Protein AF-A0A2G5PDZ9-F1 (afdb_monomer_lite)

Structure (mmCIF, N/CA/C/O backbone):
data_AF-A0A2G5PDZ9-F1
#
_entry.id   AF-A0A2G5PDZ9-F1
#
loop_
_atom_site.group_PDB
_atom_site.id
_atom_site.type_symbol
_atom_site.label_atom_id
_atom_site.label_alt_id
_atom_site.label_comp_id
_atom_site.label_asym_id
_atom_site.label_entity_id
_atom_site.label_seq_id
_atom_site.pdbx_PDB_ins_code
_atom_site.Cartn_x
_atom_site.Cartn_y
_atom_site.Cartn_z
_atom_site.occupancy
_atom_site.B_iso_or_equiv
_atom_site.auth_seq_id
_atom_site.auth_comp_id
_atom_site.auth_asym_id
_atom_site.auth_atom_id
_atom_site.pdbx_PDB_model_num
ATOM 1 N N . MET A 1 1 ? -28.485 10.100 -1.025 1.00 48.47 1 MET A N 1
ATOM 2 C CA . MET A 1 1 ? -28.013 9.312 0.132 1.00 48.47 1 MET A CA 1
ATOM 3 C C . MET A 1 1 ? -26.761 9.980 0.663 1.00 48.47 1 MET A C 1
ATOM 5 O O . MET A 1 1 ? -25.782 10.062 -0.070 1.00 48.47 1 MET A O 1
ATOM 9 N N . THR A 1 2 ? -26.803 10.531 1.872 1.00 52.81 2 THR A N 1
ATOM 10 C CA . THR A 1 2 ? -25.610 11.077 2.530 1.00 52.81 2 THR A CA 1
ATOM 11 C C . THR A 1 2 ? -24.714 9.897 2.891 1.00 52.81 2 THR A C 1
ATOM 13 O O . THR A 1 2 ? -25.156 8.974 3.571 1.00 52.81 2 THR A O 1
ATOM 16 N N . ARG A 1 3 ? -23.495 9.858 2.351 1.00 66.88 3 ARG A N 1
ATOM 17 C CA . ARG A 1 3 ? -22.548 8.770 2.607 1.00 66.88 3 ARG A CA 1
ATOM 18 C C . ARG A 1 3 ? -22.077 8.901 4.055 1.00 66.88 3 ARG A C 1
ATOM 20 O O . ARG A 1 3 ? -21.365 9.849 4.363 1.00 66.88 3 ARG A O 1
ATOM 27 N N . ALA A 1 4 ? -22.508 7.997 4.932 1.00 73.50 4 ALA A N 1
ATOM 28 C CA . ALA A 1 4 ? -22.031 7.961 6.310 1.00 73.50 4 ALA A CA 1
ATOM 29 C C . ALA A 1 4 ? -20.509 7.754 6.319 1.00 73.50 4 ALA A C 1
ATOM 31 O O . ALA A 1 4 ? -20.006 6.814 5.697 1.00 73.50 4 ALA A O 1
ATOM 32 N N . VAL A 1 5 ? -19.780 8.642 6.995 1.00 87.94 5 VAL A N 1
ATOM 33 C CA . VAL A 1 5 ? -18.332 8.519 7.186 1.00 87.94 5 VAL A CA 1
ATOM 34 C C . VAL A 1 5 ? -18.098 7.887 8.551 1.00 87.94 5 VAL A C 1
ATOM 36 O O . VAL A 1 5 ? -18.598 8.385 9.556 1.00 87.94 5 VAL A O 1
ATOM 39 N N . ILE A 1 6 ? -17.354 6.782 8.582 1.00 90.19 6 ILE A N 1
ATOM 40 C CA . ILE A 1 6 ? -17.001 6.065 9.811 1.00 90.19 6 ILE A CA 1
ATOM 41 C C . ILE A 1 6 ? -15.503 6.220 10.052 1.00 90.19 6 ILE A C 1
ATOM 43 O O . ILE A 1 6 ? -14.703 6.065 9.127 1.00 90.19 6 ILE A O 1
ATOM 47 N N . ARG A 1 7 ? -15.122 6.474 11.305 1.00 92.81 7 ARG A N 1
ATOM 48 C CA . ARG A 1 7 ? -13.744 6.340 11.788 1.00 92.81 7 ARG A CA 1
ATOM 49 C C . ARG A 1 7 ? -13.692 5.360 12.950 1.00 92.81 7 ARG A C 1
ATOM 51 O O . ARG A 1 7 ? -14.691 5.133 13.627 1.00 92.81 7 ARG A O 1
ATOM 58 N N . ARG A 1 8 ? -12.513 4.802 13.192 1.00 94.12 8 ARG A N 1
ATOM 59 C CA . ARG A 1 8 ? -12.257 3.898 14.313 1.00 94.12 8 ARG A CA 1
ATOM 60 C C . ARG A 1 8 ? -11.070 4.416 15.109 1.00 94.12 8 ARG A C 1
ATOM 62 O O . ARG A 1 8 ? -10.088 4.868 14.516 1.00 94.12 8 ARG A O 1
ATOM 69 N N . LEU A 1 9 ? -11.171 4.357 16.431 1.00 95.62 9 LEU A N 1
ATOM 70 C CA . LEU A 1 9 ? -10.187 4.893 17.364 1.00 95.62 9 LEU A CA 1
ATOM 71 C C . LEU A 1 9 ? -9.752 3.809 18.349 1.00 95.62 9 LEU A C 1
ATOM 73 O O . LEU A 1 9 ? -10.567 3.030 18.842 1.00 95.62 9 LEU A O 1
ATOM 77 N N . LEU A 1 10 ? -8.456 3.766 18.643 1.00 96.06 10 LEU A N 1
ATOM 78 C CA . LEU A 1 10 ? -7.906 2.864 19.644 1.00 96.06 10 LEU A CA 1
ATOM 79 C C . LEU A 1 10 ? -8.302 3.327 21.054 1.00 96.06 10 LEU A C 1
ATOM 81 O O . LEU A 1 10 ? -8.028 4.467 21.426 1.00 96.06 10 LEU A O 1
ATOM 85 N N . ASN A 1 11 ? -8.876 2.421 21.844 1.00 96.00 11 ASN A N 1
ATOM 86 C CA . ASN A 1 11 ? -9.151 2.616 23.263 1.00 96.00 11 ASN A CA 1
ATOM 87 C C . ASN A 1 11 ? -8.325 1.610 24.067 1.00 96.00 11 ASN A C 1
ATOM 89 O O . ASN A 1 11 ? -8.712 0.447 24.241 1.00 96.00 11 ASN A O 1
ATOM 93 N N . ARG A 1 12 ? -7.138 2.025 24.519 1.00 92.50 12 ARG A N 1
ATOM 94 C CA . ARG A 1 12 ? -6.206 1.115 25.197 1.00 92.50 12 ARG A CA 1
ATOM 95 C C . ARG A 1 12 ? -6.651 0.838 26.617 1.00 92.50 12 ARG A C 1
ATOM 97 O O . ARG A 1 12 ? -6.531 -0.304 27.059 1.00 92.50 12 ARG A O 1
ATOM 104 N N . ALA A 1 13 ? -7.181 1.847 27.308 1.00 91.44 13 ALA A N 1
ATOM 105 C CA . ALA A 1 13 ? -7.679 1.696 28.674 1.00 91.44 13 ALA A CA 1
ATOM 106 C C . ALA A 1 13 ? -8.786 0.631 28.749 1.00 91.44 13 ALA A C 1
ATOM 108 O O . ALA A 1 13 ? -8.781 -0.221 29.634 1.00 91.44 13 ALA A O 1
ATOM 109 N N . GLY A 1 14 ? -9.695 0.643 27.774 1.00 92.88 14 GLY A N 1
ATOM 110 C CA . GLY A 1 14 ? -10.793 -0.307 27.633 1.00 92.88 14 GLY A CA 1
ATOM 111 C C . GLY A 1 14 ? -10.459 -1.563 26.829 1.00 92.88 14 GLY A C 1
ATOM 112 O O . GLY A 1 14 ? -11.357 -2.378 26.634 1.00 92.88 14 GLY A O 1
ATOM 113 N N . ARG A 1 15 ? -9.213 -1.721 26.350 1.00 94.25 15 ARG A N 1
ATOM 114 C CA . ARG A 1 15 ? -8.758 -2.834 25.492 1.00 94.25 15 ARG A CA 1
ATOM 115 C C . ARG A 1 15 ? -9.726 -3.125 24.337 1.00 94.25 15 ARG A C 1
ATOM 117 O O . ARG A 1 15 ? -10.132 -4.267 24.132 1.00 94.25 15 ARG A O 1
ATOM 124 N N . ARG A 1 16 ? -10.118 -2.088 23.597 1.00 94.12 16 ARG A N 1
ATOM 125 C CA . ARG A 1 16 ? -11.058 -2.197 22.473 1.00 94.12 16 ARG A CA 1
ATOM 126 C C . ARG A 1 16 ? -10.781 -1.155 21.392 1.00 94.12 16 ARG A C 1
ATOM 128 O O . ARG A 1 16 ? -9.910 -0.300 21.536 1.00 94.12 16 ARG A O 1
ATOM 135 N N . ILE A 1 17 ? -11.522 -1.250 20.297 1.00 94.75 17 ILE A N 1
ATOM 136 C CA . ILE A 1 17 ? -11.525 -0.254 19.227 1.00 94.75 17 ILE A CA 1
ATOM 137 C C . ILE A 1 17 ? -12.928 0.334 19.174 1.00 94.75 17 ILE A C 1
ATOM 139 O O . ILE A 1 17 ? -13.882 -0.388 18.890 1.00 94.75 17 ILE A O 1
ATOM 143 N N . ASP A 1 18 ? -13.030 1.631 19.436 1.00 94.88 18 ASP A N 1
ATOM 144 C CA . ASP A 1 18 ? -14.289 2.363 19.374 1.00 94.88 18 ASP A CA 1
ATOM 145 C C . ASP A 1 18 ? -14.544 2.810 17.929 1.00 94.88 18 ASP A C 1
ATOM 147 O O . ASP A 1 18 ? -13.615 3.180 17.203 1.00 94.88 18 ASP A O 1
ATOM 151 N N . ALA A 1 19 ? -15.799 2.773 17.490 1.00 93.94 19 ALA A N 1
ATOM 152 C CA . ALA A 1 19 ? -16.210 3.289 16.192 1.00 93.94 19 ALA A CA 1
ATOM 153 C C . ALA A 1 19 ? -17.043 4.556 16.372 1.00 93.94 19 ALA A C 1
ATOM 155 O O . ALA A 1 19 ? -17.826 4.678 17.311 1.00 93.94 19 ALA A O 1
ATOM 156 N N . GLN A 1 20 ? -16.858 5.507 15.460 1.00 94.31 20 GLN A N 1
ATOM 157 C CA . GLN A 1 20 ? -17.596 6.760 15.441 1.00 94.31 20 GLN A CA 1
ATOM 158 C C . GLN A 1 20 ? -18.119 7.052 14.042 1.00 94.31 20 GLN A C 1
ATOM 160 O O . GLN A 1 20 ? -17.430 6.808 13.049 1.00 94.31 20 GLN A O 1
ATOM 165 N N . ILE A 1 21 ? -19.320 7.615 13.978 1.00 92.75 21 ILE A N 1
ATOM 166 C CA . ILE A 1 21 ? -19.978 8.049 12.747 1.00 92.75 21 ILE A CA 1
ATOM 167 C C . ILE A 1 21 ? -20.055 9.573 12.703 1.00 92.75 21 ILE A C 1
ATOM 169 O O . ILE A 1 21 ? -20.324 10.222 13.716 1.00 92.75 21 ILE A O 1
ATOM 173 N N . ASP A 1 22 ? -19.807 10.147 11.529 1.00 92.38 22 ASP A N 1
ATOM 174 C CA . ASP A 1 22 ? -20.035 11.568 11.285 1.00 92.38 22 ASP A CA 1
ATOM 175 C C . ASP A 1 22 ? -21.511 11.810 10.956 1.00 92.38 22 ASP A C 1
ATOM 177 O O . ASP A 1 22 ? -22.040 11.327 9.951 1.00 92.38 22 ASP A O 1
ATOM 181 N N . THR A 1 23 ? -22.176 12.566 11.824 1.00 88.12 23 THR A N 1
ATOM 182 C CA . THR A 1 23 ? -23.593 12.931 11.690 1.00 88.12 23 THR A CA 1
ATOM 183 C C . THR A 1 23 ? -23.802 14.263 10.963 1.00 88.12 23 THR A C 1
ATOM 185 O O . THR A 1 23 ? -24.938 14.701 10.790 1.00 88.12 23 THR A O 1
ATOM 188 N N . GLY A 1 24 ? -22.723 14.956 10.582 1.00 87.81 24 GLY A N 1
ATOM 189 C CA . GLY A 1 24 ? -22.748 16.344 10.114 1.00 87.81 24 GLY A CA 1
ATOM 190 C C . GLY A 1 24 ? -22.842 17.376 11.247 1.00 87.81 24 GLY A C 1
ATOM 191 O O . GLY A 1 24 ? -22.438 18.520 11.058 1.00 87.81 24 GLY A O 1
ATOM 192 N N . ALA A 1 25 ? -23.305 16.976 12.438 1.00 89.12 25 ALA A N 1
ATOM 193 C CA . ALA A 1 25 ? -23.232 17.766 13.672 1.00 89.12 25 ALA A CA 1
ATOM 194 C C . ALA A 1 25 ? -21.980 17.441 14.513 1.00 89.12 25 ALA A C 1
ATOM 196 O O . ALA A 1 25 ? -21.755 18.055 15.556 1.00 89.12 25 ALA A O 1
ATOM 197 N N . GLY A 1 26 ? -21.173 16.473 14.068 1.00 90.56 26 GLY A N 1
ATOM 198 C CA . GLY A 1 26 ? -19.987 15.977 14.757 1.00 90.56 26 GLY A CA 1
ATOM 199 C C . GLY A 1 26 ? -19.927 14.451 14.812 1.00 90.56 26 GLY A C 1
ATOM 200 O O . GLY A 1 26 ? -20.844 13.746 14.374 1.00 90.56 26 GLY A O 1
ATOM 201 N N . TRP A 1 27 ? -18.825 13.958 15.376 1.00 94.06 27 TRP A N 1
ATOM 202 C CA . TRP A 1 27 ? -18.572 12.535 15.588 1.00 94.06 27 TRP A CA 1
ATOM 203 C C . TRP A 1 27 ? -19.332 12.021 16.807 1.00 94.06 27 TRP A C 1
ATOM 205 O O . TRP A 1 27 ? -19.241 12.611 17.882 1.00 94.06 27 TRP A O 1
ATOM 215 N N . GLN A 1 28 ? -20.040 10.909 16.641 1.00 93.88 28 GLN A N 1
ATOM 216 C CA . GLN A 1 28 ? -20.744 10.217 17.720 1.00 93.88 28 GLN A CA 1
ATOM 217 C C . GLN A 1 28 ? -20.327 8.753 17.756 1.00 93.88 28 GLN A C 1
ATOM 219 O O . GLN A 1 28 ? -20.099 8.157 16.701 1.00 93.88 28 GLN A O 1
ATOM 224 N N . ASP A 1 29 ? -20.235 8.182 18.955 1.00 94.12 29 ASP A N 1
ATOM 225 C CA . ASP A 1 29 ? -19.945 6.761 19.131 1.00 94.12 29 ASP A CA 1
ATOM 226 C C . ASP A 1 29 ? -21.040 5.908 18.486 1.00 94.12 29 ASP A C 1
ATOM 228 O O . ASP A 1 29 ? -22.226 6.245 18.507 1.00 94.12 29 ASP A O 1
ATOM 232 N N . THR A 1 30 ? -20.634 4.800 17.875 1.00 90.81 30 THR A N 1
ATOM 233 C CA . THR A 1 30 ? -21.551 3.870 17.230 1.00 90.81 30 THR A CA 1
ATOM 234 C C . THR A 1 30 ? -21.057 2.438 17.361 1.00 90.81 30 THR A C 1
ATOM 236 O O . THR A 1 30 ? -19.874 2.152 17.205 1.00 90.81 30 THR A O 1
ATOM 239 N N . GLU A 1 31 ? -21.986 1.522 17.606 1.00 86.00 31 GLU A N 1
ATOM 240 C CA . GLU A 1 31 ? -21.745 0.078 17.504 1.00 86.00 31 GLU A CA 1
ATOM 241 C C . GLU A 1 31 ? -22.142 -0.462 16.117 1.00 86.00 31 GLU A C 1
ATOM 243 O O . GLU A 1 31 ? -21.830 -1.598 15.764 1.00 86.00 31 GLU A O 1
ATOM 248 N N . ALA A 1 32 ? -22.812 0.359 15.300 1.00 78.69 32 ALA A N 1
ATOM 249 C CA . ALA A 1 32 ? -23.351 -0.029 14.005 1.00 78.69 32 ALA A CA 1
ATOM 250 C C . ALA A 1 32 ? -22.281 0.073 12.906 1.00 78.69 32 ALA A C 1
ATOM 252 O O . ALA A 1 32 ? -22.254 1.014 12.110 1.00 78.69 32 ALA A O 1
ATOM 253 N N . LEU A 1 33 ? -21.393 -0.919 12.849 1.00 82.56 33 LEU A N 1
ATOM 254 C CA . LEU A 1 33 ? -20.523 -1.113 11.692 1.00 82.56 33 LEU A CA 1
ATOM 255 C C . LEU A 1 33 ? -21.306 -1.811 10.568 1.00 82.56 33 LEU A C 1
ATOM 257 O O . LEU A 1 33 ? -21.962 -2.820 10.821 1.00 82.56 33 LEU A O 1
ATOM 261 N N . PRO A 1 34 ? -21.216 -1.352 9.306 1.00 80.00 34 PRO A N 1
ATOM 262 C CA . PRO A 1 34 ? -21.901 -1.999 8.187 1.00 80.00 34 PRO A CA 1
ATOM 263 C C . PRO A 1 34 ? -21.210 -3.298 7.728 1.00 80.00 34 PRO A C 1
ATOM 265 O O . PRO A 1 34 ? -21.504 -3.813 6.649 1.00 80.00 34 PRO A O 1
ATOM 268 N N . TRP A 1 35 ? -20.276 -3.820 8.526 1.00 83.44 35 TRP A N 1
ATOM 269 C CA . TRP A 1 35 ? -19.494 -5.013 8.241 1.00 83.44 35 TRP A CA 1
ATOM 270 C C . TRP A 1 35 ? -19.115 -5.774 9.504 1.00 83.44 35 TRP A C 1
ATOM 272 O O . TRP A 1 35 ? -18.980 -5.196 10.583 1.00 83.44 35 TRP A O 1
ATOM 282 N N . GLN A 1 36 ? -18.872 -7.071 9.339 1.00 80.69 36 GLN A N 1
ATOM 283 C CA . GLN A 1 36 ? -18.321 -7.915 10.388 1.00 80.69 36 GLN A CA 1
ATOM 284 C C . GLN A 1 36 ? -16.790 -7.857 10.372 1.00 80.69 36 GLN A C 1
ATOM 286 O O . GLN A 1 36 ? -16.162 -7.876 9.312 1.00 80.69 36 GLN A O 1
ATOM 291 N N . ALA A 1 37 ? -16.178 -7.786 11.555 1.00 83.38 37 ALA A N 1
ATOM 292 C CA . ALA A 1 37 ? -14.734 -7.921 11.689 1.00 83.38 37 ALA A CA 1
ATOM 293 C C . ALA A 1 37 ? -14.320 -9.363 11.332 1.00 83.38 37 ALA A C 1
ATOM 295 O O . ALA A 1 37 ? -14.847 -10.304 11.930 1.00 83.38 37 ALA A O 1
ATOM 296 N N . PRO A 1 38 ? -13.386 -9.566 10.386 1.00 86.06 38 PRO A N 1
ATOM 297 C CA . PRO A 1 38 ? -12.960 -10.909 9.996 1.00 86.06 38 PRO A CA 1
ATOM 298 C C . PRO A 1 38 ? -12.013 -11.562 11.014 1.00 86.06 38 PRO A C 1
ATOM 300 O O . PRO A 1 38 ? -11.718 -12.749 10.902 1.00 86.06 38 PRO A O 1
ATOM 303 N N . PHE A 1 39 ? -11.524 -10.801 11.998 1.00 90.25 39 PHE A N 1
ATOM 304 C CA . PHE A 1 39 ? -10.608 -11.267 13.034 1.00 90.25 39 PHE A CA 1
ATOM 305 C C . PHE A 1 39 ? -11.154 -10.967 14.431 1.00 90.25 39 PHE A C 1
ATOM 307 O O . PHE A 1 39 ? -11.976 -10.071 14.623 1.00 90.25 39 PHE A O 1
ATOM 314 N N . HIS A 1 40 ? -10.660 -11.702 15.427 1.00 91.69 40 HIS A N 1
ATOM 315 C CA . HIS A 1 40 ? -10.959 -11.422 16.829 1.00 91.69 40 HIS A CA 1
ATOM 316 C C . HIS A 1 40 ? -10.365 -10.076 17.271 1.00 91.69 40 HIS A C 1
ATOM 318 O O . HIS A 1 40 ? -9.322 -9.643 16.775 1.00 91.69 40 HIS A O 1
ATOM 324 N N . SER A 1 41 ? -11.000 -9.437 18.256 1.00 90.06 41 SER A N 1
ATOM 325 C CA . SER A 1 41 ? -10.585 -8.128 18.779 1.00 90.06 41 SER A CA 1
ATOM 326 C C . SER A 1 41 ? -9.140 -8.116 19.283 1.00 90.06 41 SER A C 1
ATOM 328 O O . SER A 1 41 ? -8.426 -7.147 19.046 1.00 90.06 41 SER A O 1
ATOM 330 N N . GLU A 1 42 ? -8.679 -9.196 19.919 1.00 93.44 42 GLU A N 1
ATOM 331 C CA . GLU A 1 42 ? -7.293 -9.326 20.389 1.00 93.44 42 GLU A CA 1
ATOM 332 C C . GLU A 1 42 ? -6.279 -9.234 19.245 1.00 93.44 42 GLU A C 1
ATOM 334 O O . GLU A 1 42 ? -5.263 -8.550 19.373 1.00 93.44 42 GLU A O 1
ATOM 339 N N . PHE A 1 43 ? -6.584 -9.866 18.107 1.00 93.81 43 PHE A N 1
ATOM 340 C CA . PHE A 1 43 ? -5.742 -9.799 16.917 1.00 93.81 43 PHE A CA 1
ATOM 341 C C . PHE A 1 43 ? -5.697 -8.376 16.354 1.00 93.81 43 PHE A C 1
ATOM 343 O O . PHE A 1 43 ? -4.619 -7.873 16.047 1.00 93.81 43 PHE A O 1
ATOM 350 N N . GLU A 1 44 ? -6.847 -7.702 16.243 1.00 92.81 44 GLU A N 1
ATOM 351 C CA . GLU A 1 44 ? -6.878 -6.321 15.752 1.00 92.81 44 GLU A CA 1
ATOM 352 C C . GLU A 1 44 ? -6.132 -5.359 16.683 1.00 92.81 44 GLU A C 1
ATOM 354 O O . GLU A 1 44 ? -5.386 -4.510 16.201 1.00 92.81 44 GLU A O 1
ATOM 359 N N . LEU A 1 45 ? -6.281 -5.506 18.001 1.00 94.25 45 LEU A N 1
ATOM 360 C CA . LEU A 1 45 ? -5.590 -4.673 18.989 1.00 94.25 45 LEU A CA 1
ATOM 361 C C . LEU A 1 45 ? -4.070 -4.836 18.920 1.00 94.25 45 LEU A C 1
ATOM 363 O O . LEU A 1 45 ? -3.355 -3.836 18.980 1.00 94.25 45 LEU A O 1
ATOM 367 N N . ALA A 1 46 ? -3.578 -6.066 18.743 1.00 94.31 46 ALA A N 1
ATOM 368 C CA . ALA A 1 46 ? -2.148 -6.342 18.612 1.00 94.31 46 ALA A CA 1
ATOM 369 C C . ALA A 1 46 ? -1.504 -5.602 17.424 1.00 94.31 46 ALA A C 1
ATOM 371 O O . ALA A 1 46 ? -0.341 -5.213 17.498 1.00 94.31 46 ALA A O 1
ATOM 372 N N . ARG A 1 47 ? -2.257 -5.323 16.348 1.00 92.94 47 ARG A N 1
ATOM 373 C CA . ARG A 1 47 ? -1.754 -4.547 15.194 1.00 92.94 47 ARG A CA 1
ATOM 374 C C . ARG A 1 47 ? -1.393 -3.104 15.543 1.00 92.94 47 ARG A C 1
ATOM 376 O O . ARG A 1 47 ? -0.619 -2.482 14.820 1.00 92.94 47 ARG A O 1
ATOM 383 N N . TYR A 1 48 ? -1.984 -2.565 16.605 1.00 94.06 48 TYR A N 1
ATOM 384 C CA . TYR A 1 48 ? -1.815 -1.177 17.030 1.00 94.06 48 TYR A CA 1
ATOM 385 C C . TYR A 1 48 ? -1.058 -1.070 18.355 1.00 94.06 48 TYR A C 1
ATOM 387 O O . TYR A 1 48 ? -1.122 -0.043 19.032 1.00 94.06 48 TYR A O 1
ATOM 395 N N . GLU A 1 49 ? -0.330 -2.119 18.740 1.00 91.44 49 GLU A N 1
ATOM 396 C CA . GLU A 1 49 ? 0.559 -2.063 19.892 1.00 91.44 49 GLU A CA 1
ATOM 397 C C . GLU A 1 49 ? 1.573 -0.915 19.738 1.00 91.44 49 GLU A C 1
ATOM 399 O O . GLU A 1 49 ? 2.103 -0.653 18.658 1.00 91.44 49 GLU A O 1
ATOM 404 N N . GLY A 1 50 ? 1.796 -0.171 20.822 1.00 90.25 50 GLY A N 1
ATOM 405 C CA . GLY A 1 50 ? 2.672 1.005 20.828 1.00 90.25 50 GLY A CA 1
ATOM 406 C C . GLY A 1 50 ? 2.050 2.296 20.279 1.00 90.25 50 GLY A C 1
ATOM 407 O O . GLY A 1 50 ? 2.645 3.357 20.459 1.00 90.25 50 GLY A O 1
ATOM 408 N N . GLN A 1 51 ? 0.855 2.254 19.677 1.00 93.50 51 GLN A N 1
ATOM 409 C CA . GLN A 1 51 ? 0.143 3.465 19.254 1.00 93.50 51 GLN A CA 1
ATOM 410 C C . GLN A 1 51 ? -0.447 4.228 20.462 1.00 93.50 51 GLN A C 1
ATOM 412 O O . GLN A 1 51 ? -0.733 3.623 21.504 1.00 93.50 51 GLN A O 1
ATOM 417 N N . PRO A 1 52 ? -0.619 5.561 20.368 1.00 94.06 52 PRO A N 1
ATOM 418 C CA . PRO A 1 52 ? -1.184 6.359 21.456 1.00 94.06 52 PRO A CA 1
ATOM 419 C C . PRO A 1 52 ? -2.679 6.075 21.688 1.00 94.06 52 PRO A C 1
ATOM 421 O O . PRO A 1 52 ? -3.373 5.530 20.830 1.00 94.06 52 PRO A O 1
ATOM 424 N N . GLU A 1 53 ? -3.186 6.468 22.861 1.00 95.50 53 GLU A N 1
ATOM 425 C CA . GLU A 1 53 ? -4.630 6.476 23.136 1.00 95.50 53 GLU A CA 1
ATOM 426 C C . GLU A 1 53 ? -5.354 7.350 22.101 1.00 95.50 53 GLU A C 1
ATOM 428 O O . GLU A 1 53 ? -4.845 8.403 21.713 1.00 95.50 53 GLU A O 1
ATOM 433 N N . HIS A 1 54 ? -6.525 6.908 21.640 1.00 94.56 54 HIS A N 1
ATOM 434 C CA . HIS A 1 54 ? -7.314 7.565 20.595 1.00 94.56 54 HIS A CA 1
ATOM 435 C C . HIS A 1 54 ? -6.613 7.687 19.229 1.00 94.56 54 HIS A C 1
ATOM 437 O O . HIS A 1 54 ? -7.059 8.457 18.375 1.00 94.56 54 HIS A O 1
ATOM 443 N N . ALA A 1 55 ? -5.553 6.908 18.975 1.00 94.88 55 ALA A N 1
ATOM 444 C CA . ALA A 1 55 ? -4.987 6.786 17.636 1.00 94.88 55 ALA A CA 1
ATOM 445 C C . ALA A 1 55 ? -6.059 6.327 16.636 1.00 94.88 55 ALA A C 1
ATOM 447 O O . ALA A 1 55 ? -6.857 5.433 16.929 1.00 94.88 55 ALA A O 1
ATOM 448 N N . THR A 1 56 ? -6.063 6.916 15.438 1.00 94.88 56 THR A N 1
ATOM 449 C CA . THR A 1 56 ? -6.914 6.428 14.346 1.00 94.88 56 THR A CA 1
ATOM 450 C C . THR A 1 56 ? -6.401 5.074 13.876 1.00 94.88 56 THR A C 1
ATOM 452 O O . THR A 1 56 ? -5.211 4.919 13.609 1.00 94.88 56 THR A O 1
ATOM 455 N N . VAL A 1 57 ? -7.304 4.104 13.760 1.00 95.00 57 VAL A N 1
ATOM 456 C CA . VAL A 1 57 ? -6.998 2.759 13.260 1.00 95.00 57 VAL A CA 1
ATOM 457 C C . VAL A 1 57 ? -7.613 2.538 11.877 1.00 95.00 57 VAL A C 1
ATOM 459 O O . VAL A 1 57 ? -8.375 3.374 11.385 1.00 95.00 57 VAL A O 1
ATOM 462 N N . LEU A 1 58 ? -7.280 1.425 11.215 1.00 93.25 58 LEU A N 1
ATOM 463 C CA . LEU A 1 58 ? -7.859 1.125 9.907 1.00 93.25 58 LEU A CA 1
ATOM 464 C C . LEU A 1 58 ? -9.385 0.966 10.020 1.00 93.25 58 LEU A C 1
ATOM 466 O O . LEU A 1 58 ? -9.869 0.340 10.972 1.00 93.25 58 LEU A O 1
ATOM 470 N N . PRO A 1 59 ? -10.155 1.462 9.032 1.00 89.56 59 PRO A N 1
ATOM 471 C CA . PRO A 1 59 ? -11.607 1.305 9.031 1.00 89.56 59 PRO A CA 1
ATOM 472 C C . PRO A 1 59 ? -12.009 -0.176 9.013 1.00 89.56 59 PRO A C 1
ATOM 474 O O . PRO A 1 59 ? -12.931 -0.571 9.713 1.00 89.56 59 PRO A O 1
ATOM 477 N N . VAL A 1 60 ? -11.257 -1.016 8.304 1.00 88.44 60 VAL A N 1
ATOM 478 C CA . VAL A 1 60 ? -11.421 -2.474 8.273 1.00 88.44 60 VAL A CA 1
ATOM 479 C C . VAL A 1 60 ? -10.076 -3.147 8.522 1.00 88.44 60 VAL A C 1
ATOM 481 O O . VAL A 1 60 ? -9.038 -2.570 8.202 1.00 88.44 60 VAL A O 1
ATOM 484 N N . CYS A 1 61 ? -10.079 -4.371 9.052 1.00 90.81 61 CYS A N 1
ATOM 485 C CA . CYS A 1 61 ? -8.893 -5.225 9.067 1.00 90.81 61 CYS A CA 1
ATOM 486 C C . CYS A 1 61 ? -8.945 -6.163 7.846 1.00 90.81 61 CYS A C 1
ATOM 488 O O . CYS A 1 61 ? -9.665 -7.160 7.888 1.00 90.81 61 CYS A O 1
ATOM 490 N N . PRO A 1 62 ? -8.261 -5.847 6.730 1.00 91.69 62 PRO A N 1
ATOM 491 C CA . PRO A 1 62 ? -8.393 -6.616 5.498 1.00 91.69 62 PRO A CA 1
ATOM 492 C C . PRO A 1 62 ? -7.768 -8.009 5.627 1.00 91.69 62 PRO A C 1
ATOM 494 O O . PRO A 1 62 ? -6.694 -8.178 6.201 1.00 91.69 62 PRO A O 1
ATOM 497 N N . THR A 1 63 ? -8.426 -9.007 5.038 1.00 91.88 63 THR A N 1
ATOM 498 C CA . THR A 1 63 ? -7.924 -10.390 4.951 1.00 91.88 63 THR A CA 1
ATOM 499 C C . THR A 1 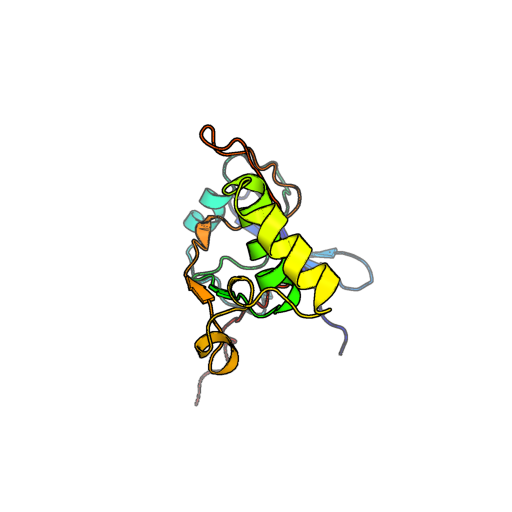63 ? -7.015 -10.612 3.745 1.00 91.88 63 THR A C 1
ATOM 501 O O . THR A 1 63 ? -6.199 -11.530 3.740 1.00 91.88 63 THR A O 1
ATOM 504 N N . SER A 1 64 ? -7.143 -9.776 2.713 1.00 92.81 64 SER A N 1
ATOM 505 C CA . SER A 1 64 ? -6.323 -9.825 1.505 1.00 92.81 64 SER A CA 1
ATOM 506 C C . SER A 1 64 ? -6.143 -8.429 0.912 1.00 92.81 64 SER A C 1
ATOM 508 O O . SER A 1 64 ? -6.971 -7.542 1.120 1.00 92.81 64 SER A O 1
ATOM 510 N N . PHE A 1 65 ? -5.051 -8.242 0.175 1.00 95.19 65 PHE A N 1
ATOM 511 C CA . PHE A 1 65 ? -4.744 -7.016 -0.551 1.00 95.19 65 PHE A CA 1
ATOM 512 C C . PHE A 1 65 ? -4.184 -7.383 -1.929 1.00 95.19 65 PHE A C 1
ATOM 514 O O . PHE A 1 65 ? -3.331 -8.266 -2.053 1.00 95.19 65 PHE A O 1
ATOM 521 N N . ARG A 1 66 ? -4.712 -6.741 -2.971 1.00 95.56 66 ARG A N 1
ATOM 522 C CA . ARG A 1 66 ? -4.288 -6.914 -4.361 1.00 95.56 66 ARG A CA 1
ATOM 523 C C . ARG A 1 66 ? -3.932 -5.542 -4.903 1.00 95.56 66 ARG A C 1
ATOM 525 O O . ARG A 1 66 ? -4.811 -4.687 -4.968 1.00 95.56 66 ARG A O 1
ATOM 532 N N . ASP A 1 67 ? -2.674 -5.375 -5.276 1.00 96.06 67 ASP A N 1
ATOM 533 C CA . ASP A 1 67 ? -2.194 -4.166 -5.934 1.00 96.06 67 ASP A CA 1
ATOM 534 C C . ASP A 1 67 ? -2.202 -4.390 -7.452 1.00 96.06 67 ASP A C 1
ATOM 536 O O . ASP A 1 67 ? -1.640 -5.366 -7.961 1.00 96.06 67 ASP A O 1
ATOM 540 N N . PHE A 1 68 ? -2.920 -3.512 -8.151 1.00 96.31 68 PHE A N 1
ATOM 541 C CA 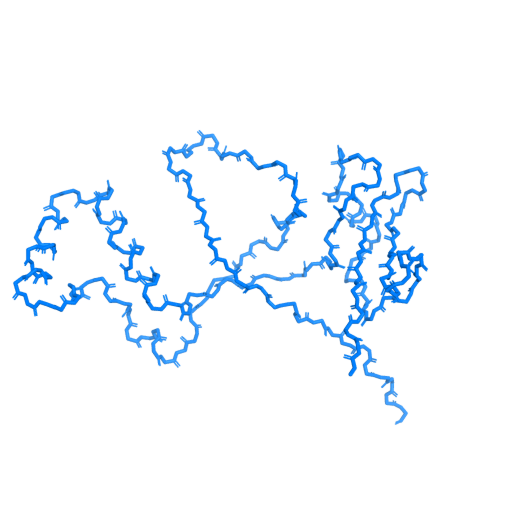. PHE A 1 68 ? -3.236 -3.607 -9.566 1.00 96.31 68 PHE A CA 1
ATOM 542 C C . PHE A 1 68 ? -2.432 -2.594 -10.377 1.00 96.31 68 PHE A C 1
ATOM 544 O O . PHE A 1 68 ? -2.572 -1.383 -10.228 1.00 96.31 68 PHE A O 1
ATOM 551 N N . MET A 1 69 ? -1.731 -3.076 -11.397 1.00 95.56 69 MET A N 1
ATOM 552 C CA . MET A 1 69 ? -0.994 -2.225 -12.325 1.00 95.56 69 MET A CA 1
ATOM 553 C C . MET A 1 69 ? -1.883 -1.814 -13.506 1.00 95.56 69 MET A C 1
ATOM 555 O O . MET A 1 69 ? -1.665 -2.266 -14.623 1.00 95.56 69 MET A O 1
ATOM 559 N N . VAL A 1 70 ? -2.912 -0.989 -13.289 1.00 95.19 70 VAL A N 1
ATOM 560 C CA . VAL A 1 70 ? -3.898 -0.628 -14.342 1.00 95.19 70 VAL A CA 1
ATOM 561 C C . VAL A 1 70 ? -3.657 0.720 -15.025 1.00 95.19 70 VAL A C 1
ATOM 563 O O . VAL A 1 70 ? -4.327 1.042 -16.005 1.00 95.19 70 VAL A O 1
ATOM 566 N N . PHE A 1 71 ? -2.680 1.507 -14.571 1.00 96.31 71 PHE A N 1
ATOM 567 C CA . PHE A 1 71 ? -2.373 2.802 -15.177 1.00 96.31 71 PHE A CA 1
ATOM 568 C C . PHE A 1 71 ? -1.195 2.700 -16.159 1.00 96.31 71 PHE A C 1
ATOM 570 O O . PHE A 1 71 ? -0.033 2.739 -15.763 1.00 96.31 71 PHE A O 1
ATOM 577 N N . GLU A 1 72 ? -1.489 2.593 -17.460 1.00 96.38 72 GLU A N 1
ATOM 578 C CA . GLU A 1 72 ? -0.474 2.356 -18.507 1.00 96.38 72 GLU A CA 1
ATOM 579 C C . GLU A 1 72 ? 0.659 3.391 -18.481 1.00 96.38 72 GLU A C 1
ATOM 581 O O . GLU A 1 72 ? 1.837 3.042 -18.560 1.00 96.38 72 GLU A O 1
ATOM 586 N N . LYS A 1 73 ? 0.315 4.677 -18.329 1.00 97.06 73 LYS A N 1
ATOM 587 C CA . LYS A 1 73 ? 1.316 5.744 -18.255 1.00 97.06 73 LYS A CA 1
ATOM 588 C C . LYS A 1 73 ? 2.287 5.517 -17.095 1.00 97.06 73 LYS A C 1
ATOM 590 O O . LYS A 1 73 ? 3.486 5.681 -17.300 1.00 97.06 73 LYS A O 1
ATOM 595 N N . HIS A 1 74 ? 1.785 5.117 -15.925 1.00 96.81 74 HIS A N 1
ATOM 596 C CA . HIS A 1 74 ? 2.628 4.774 -14.784 1.00 96.81 74 HIS A CA 1
ATOM 597 C C . HIS A 1 74 ? 3.520 3.565 -15.095 1.00 96.81 74 HIS A C 1
ATOM 599 O O . HIS A 1 74 ? 4.722 3.666 -14.892 1.00 96.81 74 HIS A O 1
ATOM 605 N N . ALA A 1 75 ? 2.998 2.486 -15.689 1.00 96.12 75 ALA A N 1
ATOM 606 C CA . ALA A 1 75 ? 3.817 1.324 -16.058 1.00 96.12 75 ALA A CA 1
ATOM 607 C C . ALA A 1 75 ? 4.979 1.695 -17.007 1.00 96.12 75 ALA A C 1
ATOM 609 O O . ALA A 1 75 ? 6.121 1.273 -16.813 1.00 96.12 75 ALA A O 1
ATOM 610 N N . ILE A 1 76 ? 4.708 2.541 -18.008 1.00 97.75 76 ILE A N 1
ATOM 611 C CA . ILE A 1 76 ? 5.727 3.027 -18.948 1.00 97.75 76 ILE A CA 1
ATOM 612 C C . ILE A 1 76 ? 6.745 3.937 -18.239 1.00 97.75 76 ILE A C 1
ATOM 614 O O . ILE A 1 76 ? 7.953 3.810 -18.454 1.00 97.75 76 ILE A O 1
ATOM 618 N N . ASP A 1 77 ? 6.280 4.878 -17.414 1.00 97.19 77 ASP A N 1
ATOM 619 C CA . ASP A 1 77 ? 7.154 5.817 -16.704 1.00 97.19 77 ASP A CA 1
ATOM 620 C C . ASP A 1 77 ? 7.999 5.115 -15.624 1.00 97.19 77 ASP A C 1
ATOM 622 O O . ASP A 1 77 ? 9.176 5.446 -15.469 1.00 97.19 77 ASP A O 1
ATOM 626 N N . ALA A 1 78 ? 7.468 4.081 -14.968 1.00 95.56 78 ALA A N 1
ATOM 627 C CA . ALA A 1 78 ? 8.209 3.206 -14.064 1.00 95.56 78 ALA A CA 1
ATOM 628 C C . ALA A 1 78 ? 9.329 2.462 -14.809 1.00 95.56 78 ALA A C 1
ATOM 630 O O . ALA A 1 78 ? 10.482 2.486 -14.374 1.00 95.56 78 ALA A O 1
ATOM 631 N N . ALA A 1 79 ? 9.048 1.895 -15.991 1.00 96.25 79 ALA A N 1
ATOM 632 C CA . ALA A 1 79 ? 10.070 1.260 -16.827 1.00 96.25 79 ALA A CA 1
ATOM 633 C C . ALA A 1 79 ? 11.177 2.250 -17.247 1.00 96.25 79 ALA A C 1
ATOM 635 O O . ALA A 1 79 ? 12.367 1.908 -17.225 1.00 96.25 79 ALA A O 1
ATOM 636 N N . ARG A 1 80 ? 10.813 3.502 -17.568 1.00 96.44 80 ARG A N 1
ATOM 637 C CA . ARG A 1 80 ? 11.779 4.586 -17.824 1.00 96.44 80 ARG A CA 1
ATOM 638 C C . ARG A 1 80 ? 12.631 4.887 -16.593 1.00 96.44 80 ARG A C 1
ATOM 640 O O . ARG A 1 80 ? 13.850 4.985 -16.726 1.00 96.44 80 ARG A O 1
ATOM 647 N N . GLY A 1 81 ? 12.012 5.038 -15.421 1.00 95.12 81 GLY A N 1
ATOM 648 C CA . GLY A 1 81 ? 12.687 5.325 -14.153 1.00 95.12 81 GLY A CA 1
ATOM 649 C C . GLY A 1 81 ? 13.677 4.229 -13.762 1.00 95.12 81 GLY A C 1
ATOM 650 O O . GLY A 1 81 ? 14.853 4.516 -13.524 1.00 95.12 81 GLY A O 1
ATOM 651 N N . LEU A 1 82 ? 13.233 2.970 -13.818 1.00 94.56 82 LEU A N 1
ATOM 652 C CA . LEU A 1 82 ? 14.055 1.787 -13.571 1.00 94.56 82 LEU A CA 1
ATOM 653 C C . LEU A 1 82 ? 15.259 1.751 -14.521 1.00 94.56 82 LEU A C 1
ATOM 655 O O . LEU A 1 82 ? 16.404 1.625 -14.089 1.00 94.56 82 LEU A O 1
ATOM 659 N N . THR A 1 83 ? 15.022 1.942 -15.821 1.00 95.81 83 THR A N 1
ATOM 660 C CA . THR A 1 83 ? 16.089 1.928 -16.832 1.00 95.81 83 THR A CA 1
ATOM 661 C C . THR A 1 83 ? 17.067 3.081 -16.630 1.00 95.81 83 THR A C 1
ATOM 663 O O . THR A 1 83 ? 18.277 2.878 -16.680 1.00 95.81 83 THR A O 1
ATOM 666 N N . ARG A 1 84 ? 16.576 4.289 -16.335 1.00 95.19 84 ARG A N 1
ATOM 667 C CA . ARG A 1 84 ? 17.423 5.452 -16.039 1.00 95.19 84 ARG A CA 1
ATOM 668 C C . ARG A 1 84 ? 18.333 5.202 -14.838 1.00 95.19 84 ARG A C 1
ATOM 670 O O . ARG A 1 84 ? 19.485 5.627 -14.860 1.00 95.19 84 ARG A O 1
ATOM 677 N N . ARG A 1 85 ? 17.813 4.557 -13.792 1.00 93.06 85 ARG A N 1
ATOM 678 C CA . ARG A 1 85 ? 18.527 4.352 -12.528 1.00 93.06 85 ARG A CA 1
ATOM 679 C C . ARG A 1 85 ? 19.501 3.181 -12.577 1.00 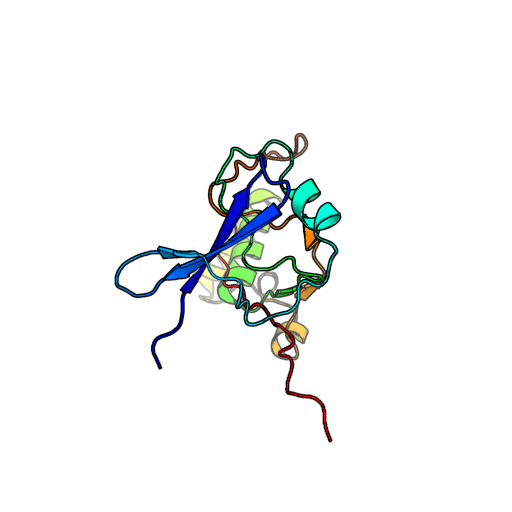93.06 85 ARG A C 1
ATOM 681 O O . ARG A 1 85 ? 20.614 3.317 -12.073 1.00 93.06 85 ARG A O 1
ATOM 688 N N . PHE A 1 86 ? 19.078 2.056 -13.150 1.00 93.44 86 PHE A N 1
ATOM 689 C CA . PHE A 1 86 ? 19.782 0.774 -13.052 1.00 93.44 86 PHE A CA 1
ATOM 690 C C . PHE A 1 86 ? 20.429 0.325 -14.368 1.00 93.44 86 PHE A C 1
ATOM 692 O O . PHE A 1 86 ? 21.271 -0.565 -14.361 1.00 93.44 86 PHE A O 1
ATOM 699 N N . MET A 1 87 ? 20.086 0.956 -15.495 1.00 94.62 87 MET A N 1
ATOM 700 C CA . MET A 1 87 ? 20.638 0.655 -16.821 1.00 94.62 87 MET A CA 1
ATOM 701 C C . MET A 1 87 ? 21.106 1.938 -17.544 1.00 94.62 87 MET A C 1
ATOM 703 O O . MET A 1 87 ? 20.633 2.256 -18.643 1.00 94.62 87 MET A O 1
ATOM 707 N N . PRO A 1 88 ? 22.058 2.696 -16.961 1.00 91.38 88 PRO A N 1
ATOM 708 C CA . PRO A 1 88 ? 22.429 4.031 -17.439 1.00 91.38 88 PRO A CA 1
ATOM 709 C C . PRO A 1 88 ? 23.018 4.048 -18.857 1.00 91.38 88 PRO A C 1
ATOM 711 O O . PRO A 1 88 ? 22.919 5.065 -19.536 1.00 91.38 88 PRO A O 1
ATOM 714 N N . ALA A 1 89 ? 23.583 2.934 -19.335 1.00 93.81 89 ALA A N 1
ATOM 715 C CA . ALA A 1 89 ? 24.072 2.809 -20.710 1.00 93.81 89 ALA A CA 1
ATOM 716 C C . ALA A 1 89 ? 22.939 2.651 -21.744 1.00 93.81 89 ALA A C 1
ATOM 718 O O . ALA A 1 89 ? 23.080 3.066 -22.891 1.00 93.81 89 ALA A O 1
ATOM 719 N N . ILE A 1 90 ? 21.802 2.073 -21.342 1.00 93.44 90 ILE A N 1
ATOM 720 C CA . ILE A 1 90 ? 20.662 1.789 -22.229 1.00 93.44 90 ILE A CA 1
ATOM 721 C C . ILE A 1 90 ? 19.734 3.002 -22.321 1.00 93.44 90 ILE A C 1
ATOM 723 O O . ILE A 1 90 ? 19.186 3.301 -23.384 1.00 93.44 90 ILE A O 1
ATOM 727 N N . TYR A 1 91 ? 19.568 3.734 -21.218 1.00 96.44 91 TYR A N 1
ATOM 728 C CA . TYR A 1 91 ? 18.629 4.851 -21.144 1.00 96.44 91 TYR A CA 1
ATOM 729 C C . TYR A 1 91 ? 18.821 5.930 -22.237 1.00 96.44 91 TYR A C 1
ATOM 731 O O . TYR A 1 91 ? 17.814 6.346 -22.819 1.00 96.44 91 TYR A O 1
ATOM 739 N N . PRO A 1 92 ? 20.049 6.361 -22.605 1.00 97.12 92 PRO A N 1
ATOM 740 C CA . PRO A 1 92 ? 20.258 7.314 -23.697 1.00 97.12 92 PRO A CA 1
ATOM 741 C C . PRO A 1 92 ? 19.755 6.808 -25.051 1.00 97.12 92 PRO A C 1
ATOM 743 O O . PRO A 1 92 ? 19.176 7.585 -25.810 1.00 97.12 92 PRO A O 1
ATOM 746 N N . VAL A 1 93 ? 19.916 5.511 -25.336 1.00 96.56 93 VAL A N 1
ATOM 747 C CA . VAL A 1 93 ? 19.444 4.884 -26.581 1.00 96.56 93 VAL A CA 1
ATOM 748 C C . VAL A 1 93 ? 17.920 4.927 -26.645 1.00 96.56 93 VAL A C 1
ATOM 750 O O . VAL A 1 93 ? 17.352 5.396 -27.632 1.00 96.56 93 VAL A O 1
ATOM 753 N N . ALA A 1 94 ? 17.256 4.519 -25.561 1.00 96.25 94 ALA A N 1
ATOM 754 C CA . ALA A 1 94 ? 15.802 4.588 -25.461 1.00 96.25 94 ALA A CA 1
ATOM 755 C C . ALA A 1 94 ? 15.296 6.033 -25.628 1.00 96.25 94 ALA A C 1
ATOM 757 O O . ALA A 1 94 ? 14.367 6.288 -26.390 1.00 96.25 94 ALA A O 1
ATOM 758 N N . ARG A 1 95 ? 15.954 7.006 -24.985 1.00 97.25 95 ARG A N 1
ATOM 759 C CA . ARG A 1 95 ? 15.605 8.432 -25.095 1.00 97.25 95 ARG A CA 1
ATOM 760 C C . ARG A 1 95 ? 15.795 8.996 -26.499 1.00 97.25 95 ARG A C 1
ATOM 762 O O . ARG A 1 95 ? 14.956 9.779 -26.943 1.00 97.25 95 ARG A O 1
ATOM 769 N N . ALA A 1 96 ? 16.869 8.622 -27.191 1.00 97.69 96 ALA A N 1
ATOM 770 C CA . ALA A 1 96 ? 17.102 9.029 -28.572 1.00 97.69 96 ALA A CA 1
ATOM 771 C C . ALA A 1 96 ? 16.004 8.482 -29.495 1.00 97.69 96 ALA A C 1
ATOM 773 O O . ALA A 1 96 ? 15.432 9.242 -30.275 1.00 97.69 96 ALA A O 1
ATOM 774 N N . PHE A 1 97 ? 15.641 7.204 -29.338 1.00 98.00 97 PHE A N 1
ATOM 775 C CA . PHE A 1 97 ? 14.532 6.596 -30.073 1.00 98.00 97 PHE A CA 1
ATOM 776 C C . PHE A 1 97 ? 13.218 7.362 -29.865 1.00 98.00 97 PHE A C 1
ATOM 778 O O . PHE A 1 97 ? 12.563 7.730 -30.841 1.00 98.00 97 PHE A O 1
ATOM 785 N N . GLU A 1 98 ? 12.836 7.638 -28.613 1.00 97.56 98 GLU A N 1
ATOM 786 C CA . GLU A 1 98 ? 11.582 8.345 -28.311 1.00 97.56 98 GLU A CA 1
ATOM 787 C C . GLU A 1 98 ? 11.579 9.767 -28.881 1.00 97.56 98 GLU A C 1
ATOM 789 O O . GLU A 1 98 ? 10.563 10.219 -29.403 1.00 97.56 98 GLU A O 1
ATOM 794 N N . ARG A 1 99 ? 12.724 10.463 -28.838 1.00 97.69 99 ARG A N 1
ATOM 795 C CA . ARG A 1 99 ? 12.864 11.825 -29.371 1.00 97.69 99 ARG A CA 1
ATOM 796 C C . ARG A 1 99 ? 12.740 11.878 -30.892 1.00 97.69 99 ARG A C 1
ATOM 798 O O . ARG A 1 99 ? 12.129 12.807 -31.407 1.00 97.69 99 ARG A O 1
ATOM 805 N N . VAL A 1 100 ? 13.340 10.920 -31.597 1.00 98.25 100 VAL A N 1
ATOM 806 C CA . VAL A 1 100 ? 13.338 10.881 -33.068 1.00 98.25 100 VAL A CA 1
ATOM 807 C C . VAL A 1 100 ? 11.997 10.393 -33.605 1.00 98.25 100 VAL A C 1
ATOM 809 O O . VAL A 1 100 ? 11.489 10.933 -34.580 1.00 98.25 100 VAL A O 1
ATOM 812 N N . THR A 1 101 ? 11.416 9.369 -32.979 1.00 97.44 101 THR A N 1
ATOM 813 C CA . THR A 1 101 ? 10.205 8.717 -33.499 1.00 97.44 101 THR A CA 1
ATOM 814 C C . THR A 1 101 ? 8.908 9.292 -32.938 1.00 97.44 101 THR A C 1
ATOM 816 O O . THR A 1 101 ? 7.845 9.023 -33.491 1.00 97.44 101 THR A O 1
ATOM 819 N N . GLY A 1 102 ? 8.958 10.012 -31.812 1.00 97.00 102 GLY A N 1
ATOM 820 C CA . GLY A 1 102 ? 7.771 10.447 -31.068 1.00 97.00 102 GLY A CA 1
ATOM 821 C C . GLY A 1 102 ? 6.981 9.302 -30.418 1.00 97.00 102 GLY A C 1
ATOM 822 O O . GLY A 1 102 ? 5.903 9.528 -29.874 1.00 97.00 102 GLY A O 1
ATOM 823 N N . ARG A 1 103 ? 7.482 8.061 -30.470 1.00 97.00 103 ARG A N 1
ATOM 824 C CA . ARG A 1 103 ? 6.808 6.861 -29.953 1.00 97.00 103 ARG A CA 1
ATOM 825 C C . ARG A 1 103 ? 7.516 6.372 -28.698 1.00 97.00 103 ARG A C 1
ATOM 827 O O . ARG A 1 103 ? 8.739 6.385 -28.654 1.00 97.00 103 ARG A O 1
ATOM 834 N N . THR A 1 104 ? 6.765 5.837 -27.731 1.00 97.31 104 THR A N 1
ATOM 835 C CA . THR A 1 104 ? 7.351 5.119 -26.582 1.00 97.31 104 THR A CA 1
ATOM 836 C C . THR A 1 104 ? 8.313 4.034 -27.065 1.00 97.31 104 THR A C 1
ATOM 838 O O . THR A 1 104 ? 7.966 3.280 -27.985 1.00 97.31 104 THR A O 1
ATOM 841 N N . PHE A 1 105 ? 9.490 3.937 -26.445 1.00 97.38 105 PHE A N 1
ATOM 842 C CA . PHE A 1 105 ? 10.462 2.885 -26.745 1.00 97.38 105 PHE A CA 1
ATOM 843 C C . PHE A 1 105 ? 9.809 1.513 -26.499 1.00 97.38 105 PHE A C 1
ATOM 845 O O . PHE A 1 105 ? 9.275 1.308 -25.409 1.00 97.38 105 PHE A O 1
ATOM 852 N N . PRO A 1 106 ? 9.763 0.584 -27.478 1.00 96.38 106 PRO A N 1
ATOM 853 C CA . PRO A 1 106 ? 8.923 -0.612 -27.369 1.00 96.38 106 PRO A CA 1
ATOM 854 C C . PRO A 1 106 ? 9.136 -1.445 -26.093 1.00 96.38 106 PRO A C 1
ATOM 856 O O . PRO A 1 106 ? 8.127 -1.826 -25.507 1.00 96.38 106 PRO A O 1
ATOM 859 N N . PRO A 1 107 ? 10.372 -1.642 -25.587 1.00 96.00 107 PRO A N 1
ATOM 860 C CA . PRO A 1 107 ? 10.605 -2.317 -24.305 1.00 96.00 107 PRO A CA 1
ATOM 861 C C . PRO A 1 107 ? 10.007 -1.643 -23.060 1.00 96.00 107 PRO A C 1
ATOM 863 O O . PRO A 1 107 ? 9.902 -2.294 -22.030 1.00 96.00 107 PRO A O 1
ATOM 866 N N . PHE A 1 108 ? 9.622 -0.362 -23.118 1.00 97.19 108 PHE A N 1
ATOM 867 C CA . PHE A 1 108 ? 8.921 0.303 -22.010 1.00 97.19 108 PHE A CA 1
ATOM 868 C C . PHE A 1 108 ? 7.415 0.052 -22.015 1.00 97.19 108 PHE A C 1
ATOM 870 O O . PHE A 1 108 ? 6.744 0.405 -21.050 1.00 97.19 108 PHE A O 1
ATOM 877 N N . ARG A 1 109 ? 6.853 -0.515 -23.089 1.00 96.94 109 ARG A N 1
ATOM 878 C CA . ARG A 1 109 ? 5.432 -0.864 -23.099 1.00 96.94 109 ARG A CA 1
ATOM 879 C C . ARG A 1 109 ? 5.193 -2.123 -22.270 1.00 96.94 109 ARG A C 1
ATOM 881 O O . ARG A 1 109 ? 6.002 -3.050 -22.341 1.00 96.94 109 ARG A O 1
ATOM 888 N N . PRO A 1 110 ? 4.066 -2.197 -21.544 1.00 95.56 110 PRO A N 1
ATOM 889 C CA . PRO A 1 110 ? 3.707 -3.416 -20.844 1.00 95.56 110 PRO A CA 1
ATOM 890 C C . PRO A 1 110 ? 3.482 -4.566 -21.837 1.00 95.56 110 PRO A C 1
ATOM 892 O O . PRO A 1 110 ? 3.133 -4.360 -23.005 1.00 95.56 110 PRO A O 1
ATOM 895 N N . HIS A 1 111 ? 3.681 -5.795 -21.357 1.00 95.00 111 HIS A N 1
ATOM 896 C CA . HIS A 1 111 ? 3.453 -7.008 -22.139 1.00 95.00 111 HIS A CA 1
ATOM 897 C C . HIS A 1 111 ? 2.004 -7.076 -22.654 1.00 95.00 111 HIS A C 1
ATOM 899 O O . HIS A 1 111 ? 1.084 -6.588 -22.005 1.00 95.00 111 HIS A O 1
ATOM 905 N N . THR A 1 112 ? 1.767 -7.741 -23.789 1.00 95.38 112 THR A N 1
ATOM 906 C CA . THR A 1 112 ? 0.436 -7.813 -24.433 1.00 95.38 112 THR A CA 1
ATOM 907 C C . THR A 1 112 ? -0.669 -8.367 -23.527 1.00 95.38 112 THR A C 1
ATOM 909 O O . THR A 1 112 ? -1.831 -8.001 -23.681 1.00 95.38 112 THR A O 1
ATOM 912 N N . LEU A 1 113 ? -0.307 -9.210 -22.557 1.00 95.56 113 LEU A N 1
ATOM 913 C CA . LEU A 1 113 ? -1.213 -9.737 -21.532 1.00 95.56 113 LEU A CA 1
ATOM 914 C C . LEU A 1 113 ? -1.869 -8.631 -20.686 1.00 95.56 113 LEU A C 1
ATOM 916 O O . LEU A 1 113 ? -3.013 -8.795 -20.276 1.00 95.56 113 LEU A O 1
ATOM 920 N N . TRP A 1 114 ? -1.183 -7.502 -20.488 1.00 96.50 114 TRP A N 1
ATOM 921 C CA . TRP A 1 114 ? -1.676 -6.345 -19.735 1.00 96.50 114 TRP A CA 1
ATOM 922 C C . TRP A 1 114 ? -2.990 -5.790 -20.297 1.00 96.50 114 TRP A C 1
ATOM 924 O O . TRP A 1 114 ? -3.883 -5.421 -19.547 1.00 96.50 114 TRP A O 1
ATOM 934 N N . TYR A 1 115 ? -3.151 -5.814 -21.623 1.00 96.00 115 TYR A N 1
ATOM 935 C CA . TYR A 1 115 ? -4.367 -5.340 -22.299 1.00 96.00 115 TYR A CA 1
ATOM 936 C C . TYR A 1 115 ? -5.488 -6.384 -22.340 1.00 96.00 115 TYR A C 1
ATOM 938 O O . TYR A 1 115 ? -6.564 -6.109 -22.865 1.00 96.00 115 TYR A O 1
ATOM 946 N N . ARG A 1 116 ? -5.233 -7.606 -21.858 1.00 96.62 116 ARG A N 1
ATOM 947 C CA . ARG A 1 116 ? -6.198 -8.715 -21.888 1.00 96.62 116 ARG A CA 1
ATOM 948 C C . ARG A 1 116 ? -6.809 -8.994 -20.525 1.00 96.62 116 ARG A C 1
ATOM 950 O O . ARG A 1 116 ? -7.924 -9.497 -20.463 1.00 96.62 116 ARG A O 1
ATOM 957 N N . GLN A 1 117 ? -6.080 -8.704 -19.454 1.00 96.19 117 GLN A N 1
ATOM 958 C CA . GLN A 1 117 ? -6.526 -8.955 -18.093 1.00 96.19 117 GLN A CA 1
ATOM 959 C C . GLN A 1 117 ? -5.863 -7.979 -17.116 1.00 96.19 117 GLN A C 1
ATOM 961 O O . GLN A 1 117 ? -4.728 -7.559 -17.352 1.00 96.19 117 GLN A O 1
ATOM 966 N N . PRO A 1 118 ? -6.532 -7.650 -16.000 1.00 93.56 118 PRO A N 1
ATOM 967 C CA . PRO A 1 118 ? -5.946 -6.808 -14.971 1.00 93.56 118 PRO A CA 1
ATOM 968 C C . PRO A 1 118 ? -4.763 -7.530 -14.319 1.00 93.56 118 PRO A C 1
ATOM 970 O O . PRO A 1 118 ? -4.923 -8.574 -13.685 1.00 93.56 118 PRO A O 1
ATOM 973 N N . ILE A 1 119 ? -3.567 -6.972 -14.490 1.00 96.12 119 ILE A N 1
ATOM 974 C CA . ILE A 1 119 ? -2.352 -7.477 -13.852 1.00 96.12 119 ILE A CA 1
ATOM 975 C C . ILE A 1 119 ? -2.322 -6.984 -12.411 1.00 96.12 119 ILE A C 1
ATOM 977 O O . ILE A 1 119 ? -2.457 -5.787 -12.160 1.00 96.12 119 ILE A O 1
ATOM 981 N N . TYR A 1 120 ? -2.130 -7.910 -11.480 1.00 95.81 120 TYR A N 1
ATOM 982 C CA . TYR A 1 120 ? -1.969 -7.610 -10.066 1.00 95.81 120 TYR A CA 1
ATOM 983 C C . TYR A 1 120 ? -1.017 -8.605 -9.412 1.00 95.81 120 TYR A C 1
ATOM 985 O O . TYR A 1 120 ? -0.781 -9.696 -9.940 1.00 95.81 120 TYR A O 1
ATOM 993 N N . TYR A 1 121 ? -0.522 -8.251 -8.232 1.00 93.50 121 TYR A N 1
ATOM 994 C CA . TYR A 1 121 ? 0.120 -9.191 -7.322 1.00 93.50 121 TYR A CA 1
ATOM 995 C C . TYR A 1 121 ? -0.632 -9.235 -5.989 1.00 93.50 121 TYR A C 1
ATOM 997 O O . TYR A 1 121 ? -1.285 -8.273 -5.581 1.00 93.50 121 TYR A O 1
ATOM 1005 N N . MET A 1 122 ? -0.595 -10.394 -5.327 1.00 95.12 122 MET A N 1
ATOM 1006 C CA . MET A 1 122 ? -1.133 -10.522 -3.976 1.00 95.12 122 MET A CA 1
ATOM 1007 C C . MET A 1 122 ? -0.094 -9.977 -3.004 1.00 95.12 122 MET A C 1
ATOM 1009 O O . MET A 1 122 ? 1.026 -10.481 -2.945 1.00 95.12 122 MET A O 1
ATOM 1013 N N . SER A 1 123 ? -0.468 -8.931 -2.280 1.00 94.50 123 SER A N 1
ATOM 1014 C CA . SER A 1 123 ? 0.419 -8.226 -1.364 1.00 94.50 123 SER A CA 1
ATOM 1015 C C . SER A 1 123 ? 0.078 -8.569 0.088 1.00 94.50 123 SER A C 1
ATOM 1017 O O . SER A 1 123 ? -0.903 -9.261 0.382 1.00 94.50 123 SER A O 1
ATOM 1019 N N . ASN A 1 124 ? 0.913 -8.118 1.019 1.00 94.19 124 ASN A N 1
ATOM 1020 C CA . ASN A 1 124 ? 0.730 -8.400 2.434 1.00 94.19 124 ASN A CA 1
ATOM 1021 C C . ASN A 1 124 ? -0.302 -7.440 3.046 1.00 94.19 124 ASN A C 1
ATOM 1023 O O . ASN A 1 124 ? 0.015 -6.307 3.390 1.00 94.19 124 ASN A O 1
ATOM 1027 N N . ALA A 1 125 ? -1.535 -7.905 3.251 1.00 93.88 125 ALA A N 1
ATOM 1028 C CA . ALA A 1 125 ? -2.582 -7.099 3.887 1.00 93.88 125 ALA A CA 1
ATOM 1029 C C . ALA A 1 125 ? -2.204 -6.636 5.309 1.00 93.88 125 ALA A C 1
ATOM 1031 O O . ALA A 1 125 ? -2.708 -5.620 5.789 1.00 93.88 125 ALA A O 1
ATOM 1032 N N . LEU A 1 126 ? -1.280 -7.340 5.979 1.00 92.50 126 LEU A N 1
ATOM 1033 C CA . LEU A 1 126 ? -0.854 -6.991 7.328 1.00 92.50 126 LEU A CA 1
ATOM 1034 C C . LEU A 1 126 ? 0.021 -5.735 7.379 1.00 92.50 126 LEU A C 1
ATOM 1036 O O 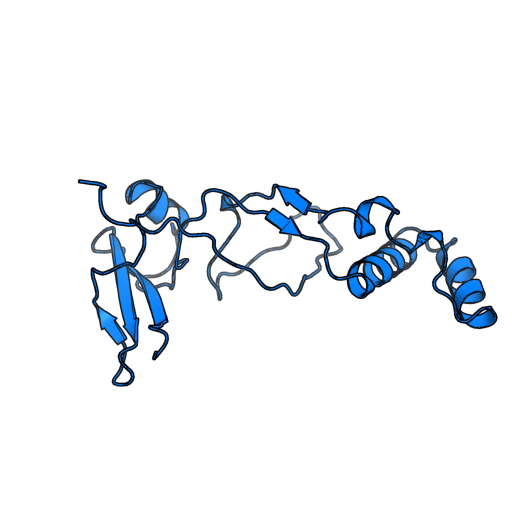. LEU A 1 126 ? 0.117 -5.160 8.460 1.00 92.50 126 LEU A O 1
ATOM 1040 N N . THR A 1 127 ? 0.602 -5.284 6.262 1.00 92.69 127 THR A N 1
ATOM 1041 C CA . THR A 1 127 ? 1.445 -4.075 6.211 1.00 92.69 127 THR A CA 1
ATOM 1042 C C . THR A 1 127 ? 0.660 -2.795 5.944 1.00 92.69 127 THR A C 1
ATOM 1044 O O . THR A 1 127 ? 1.253 -1.722 5.882 1.00 92.69 127 THR A O 1
ATOM 1047 N N . LEU A 1 128 ? -0.664 -2.879 5.800 1.00 94.44 128 LEU A N 1
ATOM 1048 C CA . LEU A 1 128 ? -1.512 -1.695 5.748 1.00 94.44 128 LEU A CA 1
ATOM 1049 C C . LEU A 1 128 ? -1.580 -1.055 7.137 1.00 94.44 128 LEU A C 1
ATOM 1051 O O . LEU A 1 128 ? -1.875 -1.723 8.135 1.00 94.44 128 LEU A O 1
ATOM 1055 N N . ILE A 1 129 ? -1.316 0.248 7.179 1.00 93.75 129 ILE A N 1
ATOM 1056 C CA . ILE A 1 129 ? -1.301 1.061 8.394 1.00 93.75 129 ILE A CA 1
ATOM 1057 C C . ILE A 1 129 ? -2.176 2.310 8.213 1.00 93.75 129 ILE A C 1
ATOM 1059 O O . ILE A 1 129 ? -2.356 2.776 7.085 1.00 93.75 129 ILE A O 1
ATOM 1063 N N . PRO A 1 130 ? -2.745 2.857 9.300 1.00 93.69 130 PRO A N 1
ATOM 1064 C CA . PRO A 1 130 ? -3.504 4.100 9.249 1.00 93.69 130 PRO A CA 1
ATOM 1065 C C . PRO A 1 130 ? -2.654 5.290 8.793 1.00 93.69 130 PRO A C 1
ATOM 1067 O O . PRO A 1 130 ? -1.435 5.321 8.968 1.00 93.69 130 PRO A O 1
ATOM 1070 N N . SER A 1 131 ? -3.326 6.312 8.266 1.00 91.88 131 SER A N 1
ATOM 1071 C CA . SER A 1 131 ? -2.687 7.592 7.962 1.00 91.88 131 SER A CA 1
ATOM 1072 C C . SER A 1 131 ? -2.053 8.209 9.214 1.00 91.88 131 SER A C 1
ATOM 1074 O O . SER A 1 131 ? -2.608 8.123 10.308 1.00 91.88 131 SER A O 1
ATOM 1076 N N . GLY A 1 132 ? -0.894 8.845 9.043 1.00 90.06 132 GLY A N 1
ATOM 1077 C CA . GLY A 1 132 ? -0.143 9.487 10.125 1.00 90.06 132 GLY A CA 1
ATOM 1078 C C . GLY A 1 132 ? 0.791 8.556 10.903 1.00 90.06 132 GLY A C 1
ATOM 1079 O O . GLY A 1 132 ? 1.599 9.054 11.684 1.00 90.06 132 GLY A O 1
ATOM 1080 N N . VAL A 1 133 ? 0.743 7.238 10.676 1.00 91.50 133 VAL A N 1
ATOM 1081 C CA . VAL A 1 133 ? 1.724 6.311 11.258 1.00 91.50 133 VAL A CA 1
ATOM 1082 C C . VAL A 1 133 ? 3.074 6.471 10.540 1.00 91.50 133 VAL A C 1
ATOM 1084 O O . VAL A 1 133 ? 3.121 6.345 9.314 1.00 91.50 133 VAL A O 1
ATOM 1087 N N . PRO A 1 134 ? 4.181 6.740 11.261 1.00 91.69 134 PRO A N 1
ATOM 1088 C CA . PRO A 1 134 ? 5.501 6.856 10.647 1.00 91.69 134 PRO A CA 1
ATOM 1089 C C . PRO A 1 134 ? 5.953 5.549 9.981 1.00 91.69 134 PRO A C 1
ATOM 1091 O O . PRO A 1 134 ? 5.839 4.475 10.570 1.00 91.69 134 PRO A O 1
ATOM 1094 N N . VAL A 1 135 ? 6.531 5.653 8.781 1.00 91.75 135 VAL A N 1
ATOM 1095 C CA . VAL A 1 135 ? 7.154 4.533 8.058 1.00 91.75 135 VAL A CA 1
ATOM 1096 C C . VAL A 1 135 ? 8.642 4.807 7.906 1.00 91.75 135 VAL A C 1
ATOM 1098 O O . VAL A 1 135 ? 9.036 5.849 7.384 1.00 91.75 135 VAL A O 1
ATOM 1101 N N . SER A 1 136 ? 9.465 3.853 8.333 1.00 92.06 136 SER A N 1
ATOM 1102 C CA . SER A 1 136 ? 10.915 3.905 8.144 1.00 92.06 136 SER A CA 1
ATOM 1103 C C . SER A 1 136 ? 11.320 3.084 6.917 1.00 92.06 136 SER A C 1
ATOM 1105 O O . SER A 1 136 ? 10.801 1.979 6.737 1.00 92.06 136 SER A O 1
ATOM 1107 N N . PRO A 1 137 ? 12.264 3.564 6.088 1.00 94.69 137 PRO A N 1
ATOM 1108 C CA 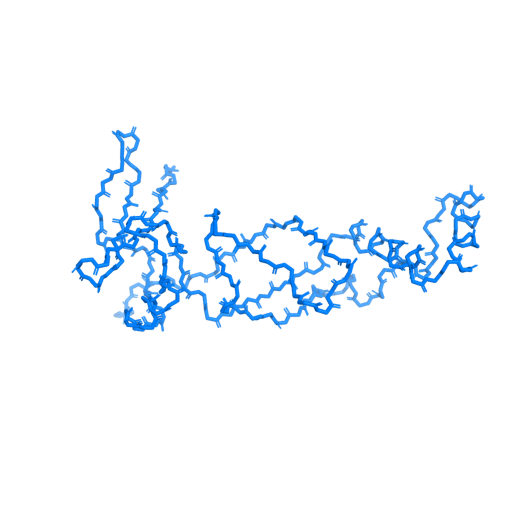. PRO A 1 137 ? 12.803 2.757 5.002 1.00 94.69 137 PRO A CA 1
ATOM 1109 C C . PRO A 1 137 ? 13.458 1.483 5.558 1.00 94.69 137 PRO A C 1
ATOM 1111 O O . PRO A 1 137 ? 14.164 1.552 6.569 1.00 94.69 137 PRO A O 1
ATOM 1114 N N . PRO A 1 138 ? 13.288 0.322 4.900 1.00 93.50 138 PRO A N 1
ATOM 1115 C CA . PRO A 1 138 ? 14.069 -0.865 5.225 1.00 93.50 138 PRO A CA 1
ATOM 1116 C C . PRO A 1 138 ? 15.576 -0.577 5.176 1.00 93.50 138 PRO A C 1
ATOM 1118 O O . PRO A 1 138 ? 16.054 0.078 4.254 1.00 93.50 138 PRO A O 1
ATOM 1121 N N . ALA A 1 139 ? 16.354 -1.107 6.124 1.00 95.88 139 ALA A N 1
ATOM 1122 C CA . ALA A 1 139 ? 17.782 -0.775 6.251 1.00 95.88 139 ALA A CA 1
ATOM 1123 C C . ALA A 1 139 ? 18.629 -1.098 5.000 1.00 95.88 139 ALA A C 1
ATOM 1125 O O . ALA A 1 139 ? 19.705 -0.538 4.817 1.00 95.88 139 ALA A O 1
ATOM 1126 N N . TYR A 1 140 ? 18.149 -1.999 4.139 1.00 94.12 140 TYR A N 1
ATOM 1127 C CA . TYR A 1 140 ? 18.821 -2.391 2.902 1.00 94.12 140 TYR A CA 1
ATOM 1128 C C . TYR A 1 140 ? 18.480 -1.505 1.689 1.00 94.12 140 TYR A C 1
ATOM 1130 O O . TYR A 1 140 ? 19.107 -1.672 0.642 1.00 94.12 140 TYR A O 1
ATOM 1138 N N . THR A 1 141 ? 17.492 -0.599 1.769 1.00 93.44 141 THR A N 1
ATOM 1139 C CA . THR A 1 141 ? 17.130 0.253 0.623 1.00 93.44 141 THR A CA 1
ATOM 1140 C C . THR A 1 141 ? 17.936 1.551 0.588 1.00 93.44 141 THR A C 1
ATOM 1142 O O . THR A 1 141 ? 18.178 2.194 1.604 1.00 93.44 141 THR A O 1
ATOM 1145 N N . THR A 1 142 ? 18.319 1.965 -0.619 1.00 90.94 142 THR A N 1
ATOM 1146 C CA . THR A 1 142 ? 18.894 3.293 -0.916 1.00 90.94 142 THR A CA 1
ATOM 1147 C C . THR A 1 142 ? 18.049 4.068 -1.933 1.00 90.94 142 THR A C 1
ATOM 1149 O O . THR A 1 142 ? 18.463 5.108 -2.442 1.00 90.94 142 THR A O 1
ATOM 1152 N N . ALA A 1 143 ? 16.868 3.541 -2.258 1.00 89.94 143 ALA A N 1
ATOM 1153 C CA . ALA A 1 143 ? 15.944 4.080 -3.245 1.00 89.94 143 ALA A CA 1
ATOM 1154 C C . ALA A 1 143 ? 14.512 3.844 -2.751 1.00 89.94 143 ALA A C 1
ATOM 1156 O O . ALA A 1 143 ? 13.795 2.996 -3.275 1.00 89.94 143 ALA A O 1
ATOM 1157 N N . LEU A 1 144 ? 14.138 4.544 -1.677 1.00 92.31 144 LEU A N 1
ATOM 1158 C CA . LEU A 1 144 ? 12.750 4.593 -1.231 1.00 92.31 144 LEU A CA 1
ATOM 1159 C C . LEU A 1 144 ? 11.940 5.422 -2.234 1.00 92.31 144 LEU A C 1
ATOM 1161 O O . LEU A 1 144 ? 12.391 6.494 -2.639 1.00 92.31 144 LEU A O 1
ATOM 1165 N N . ASP A 1 145 ? 10.762 4.931 -2.596 1.00 92.56 145 ASP A N 1
ATOM 1166 C CA . ASP A 1 145 ? 9.810 5.625 -3.460 1.00 92.56 145 ASP A CA 1
ATOM 1167 C C . ASP A 1 145 ? 8.408 5.582 -2.838 1.00 92.56 145 ASP A C 1
ATOM 1169 O O . ASP A 1 145 ? 8.189 4.906 -1.827 1.00 92.56 145 ASP A O 1
ATOM 1173 N N . PHE A 1 146 ? 7.474 6.318 -3.430 1.00 93.94 146 PHE A N 1
ATOM 1174 C CA . PHE A 1 146 ? 6.063 6.298 -3.073 1.00 93.94 146 PHE A CA 1
ATOM 1175 C C . PHE A 1 146 ? 5.201 6.060 -4.312 1.00 93.94 146 PHE A C 1
ATOM 1177 O O . PHE A 1 146 ? 5.485 6.563 -5.398 1.00 93.94 146 PHE A O 1
ATOM 1184 N N . GLU A 1 147 ? 4.095 5.349 -4.122 1.00 95.25 147 GLU A N 1
ATOM 1185 C CA . GLU A 1 147 ? 3.107 5.105 -5.166 1.00 95.25 147 GLU A CA 1
ATOM 1186 C C . GLU A 1 147 ? 1.779 5.736 -4.745 1.00 95.2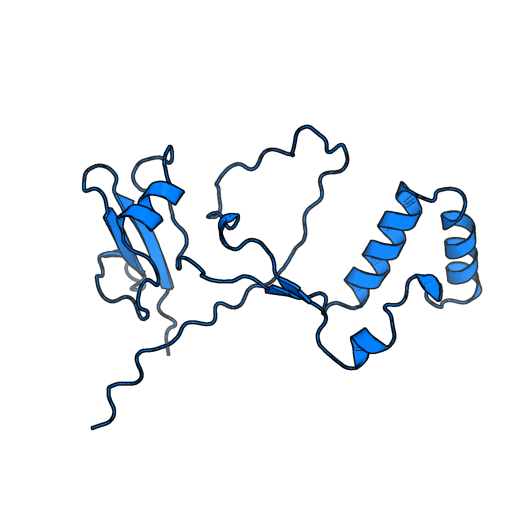5 147 GLU A C 1
ATOM 1188 O O . GLU A 1 147 ? 1.302 5.562 -3.622 1.00 95.25 147 GLU A O 1
ATOM 1193 N N . LEU A 1 148 ? 1.218 6.565 -5.630 1.00 96.19 148 LEU A N 1
ATOM 1194 C CA . LEU A 1 148 ? -0.104 7.145 -5.430 1.00 96.19 148 LEU A CA 1
ATOM 1195 C C . LEU A 1 148 ? -1.146 6.213 -6.036 1.00 96.19 148 LEU A C 1
ATOM 1197 O O . LEU A 1 148 ? -1.212 6.058 -7.256 1.00 96.19 148 LEU A O 1
ATOM 1201 N N . GLU A 1 149 ? -2.008 5.682 -5.180 1.00 95.94 149 GLU A N 1
ATOM 1202 C CA . GLU A 1 149 ? -3.031 4.716 -5.553 1.00 95.94 149 GLU A CA 1
ATOM 1203 C C . GLU A 1 149 ? -4.410 5.074 -4.994 1.00 95.94 149 GLU A C 1
ATOM 1205 O O . GLU A 1 149 ? -4.565 5.897 -4.087 1.00 95.94 149 GLU A O 1
ATOM 1210 N N . LEU A 1 150 ? -5.431 4.411 -5.540 1.00 94.88 150 LEU A N 1
ATOM 1211 C CA . LEU A 1 150 ? -6.785 4.399 -5.002 1.00 94.88 150 LEU A CA 1
ATOM 1212 C C . LEU A 1 150 ? -7.165 2.960 -4.661 1.00 94.88 150 LEU A C 1
ATOM 1214 O O . LEU A 1 150 ? -7.153 2.087 -5.524 1.00 94.88 150 LEU A O 1
ATOM 1218 N N . GLY A 1 151 ? -7.550 2.733 -3.407 1.00 91.56 151 GLY A N 1
ATOM 1219 C CA . GLY A 1 151 ? -8.023 1.436 -2.935 1.00 91.56 151 GLY A CA 1
ATOM 1220 C C . GLY A 1 151 ? -9.546 1.354 -2.892 1.00 91.56 151 GLY A C 1
ATOM 1221 O O . GLY A 1 151 ? -10.227 2.314 -2.525 1.00 91.56 151 GLY A O 1
ATOM 1222 N N . VAL A 1 152 ? -10.084 0.174 -3.202 1.00 91.19 152 VAL A N 1
ATOM 1223 C CA . VAL A 1 152 ? -11.488 -0.173 -2.954 1.00 91.19 152 VAL A CA 1
ATOM 1224 C C . VAL A 1 152 ? -11.526 -1.364 -2.006 1.00 91.19 152 VAL A C 1
ATOM 1226 O O . VAL A 1 152 ? -10.998 -2.430 -2.313 1.00 91.19 152 VAL A O 1
ATOM 1229 N N . GLY A 1 153 ? -12.156 -1.181 -0.847 1.00 88.25 153 GLY A N 1
ATOM 1230 C CA . GLY A 1 153 ? -12.438 -2.274 0.075 1.00 88.25 153 GLY A CA 1
ATOM 1231 C C . GLY A 1 153 ? -13.669 -3.041 -0.391 1.00 88.25 153 GLY A C 1
ATOM 1232 O O . GLY A 1 153 ? -14.751 -2.464 -0.480 1.00 88.25 153 GLY A O 1
ATOM 1233 N N . VAL A 1 154 ? -13.510 -4.332 -0.674 1.00 86.12 154 VAL A N 1
ATOM 1234 C CA . VAL A 1 154 ? -14.647 -5.240 -0.830 1.00 86.12 154 VAL A CA 1
ATOM 1235 C C . VAL A 1 154 ? -14.983 -5.766 0.548 1.00 86.12 154 VAL A C 1
ATOM 1237 O O . VAL A 1 154 ? -14.141 -6.370 1.211 1.00 86.12 154 VAL A O 1
ATOM 1240 N N . ILE A 1 155 ? -16.205 -5.493 0.978 1.00 80.62 155 ILE A N 1
ATOM 1241 C CA . ILE A 1 155 ? -16.688 -5.900 2.282 1.00 80.62 155 ILE A CA 1
ATOM 1242 C C . ILE A 1 155 ? -17.934 -6.733 2.043 1.00 80.62 155 ILE A C 1
ATOM 1244 O O . ILE A 1 155 ? -18.856 -6.281 1.363 1.00 80.62 155 ILE A O 1
ATOM 1248 N N . GLU A 1 156 ? -17.935 -7.962 2.547 1.00 71.25 156 GLU A N 1
ATOM 1249 C CA . GLU A 1 156 ? -19.138 -8.778 2.519 1.00 71.25 156 GLU A CA 1
ATOM 1250 C C . GLU A 1 156 ? -20.174 -8.122 3.432 1.00 71.25 156 GLU A C 1
ATOM 1252 O O . GLU A 1 156 ? -19.942 -7.898 4.623 1.00 71.25 156 GLU A O 1
ATOM 1257 N N . HIS A 1 157 ? -21.298 -7.735 2.838 1.00 58.69 157 HIS A N 1
ATOM 1258 C CA . HIS A 1 157 ? -22.441 -7.262 3.592 1.00 58.69 157 HIS A CA 1
ATOM 1259 C C . HIS A 1 157 ? -23.199 -8.494 4.081 1.00 58.69 157 HIS A C 1
ATOM 1261 O O . HIS A 1 157 ? -23.399 -9.428 3.304 1.00 58.69 157 HIS A O 1
ATOM 1267 N N . LEU A 1 158 ? -23.662 -8.481 5.333 1.00 52.03 158 LEU A N 1
ATOM 1268 C CA . LEU A 1 158 ? -24.727 -9.385 5.758 1.00 52.03 158 LEU A CA 1
ATOM 1269 C C . LEU A 1 158 ? -25.983 -9.001 4.963 1.00 52.03 158 LEU A C 1
ATOM 1271 O O . LEU A 1 158 ? -26.814 -8.222 5.425 1.00 52.03 158 LEU A O 1
ATOM 1275 N N . ILE A 1 159 ? -26.109 -9.496 3.732 1.00 43.44 159 ILE A N 1
ATOM 1276 C CA . ILE A 1 159 ? -27.422 -9.630 3.116 1.00 43.44 159 ILE A CA 1
ATOM 1277 C C . ILE A 1 159 ? -28.125 -10.643 4.015 1.00 43.44 159 ILE A C 1
ATOM 1279 O O . ILE A 1 159 ? -27.612 -11.744 4.210 1.00 43.44 159 ILE A O 1
ATOM 1283 N N . GLY A 1 160 ? -29.202 -10.194 4.663 1.00 42.19 160 GLY A N 1
ATOM 1284 C CA . GLY A 1 160 ? -29.938 -10.946 5.672 1.00 42.19 160 GLY A CA 1
ATOM 1285 C C . GLY A 1 160 ? -30.141 -12.407 5.286 1.00 42.19 160 GLY A C 1
ATOM 1286 O O . GLY A 1 160 ? -30.277 -12.734 4.106 1.00 42.19 160 GLY A O 1
ATOM 1287 N N . GLY A 1 161 ? -30.135 -13.263 6.310 1.00 36.97 161 GLY A N 1
ATOM 1288 C CA . GLY A 1 161 ? -30.436 -14.679 6.178 1.00 36.97 161 GLY A CA 1
ATOM 1289 C C . GLY A 1 161 ? -31.600 -14.900 5.220 1.00 36.97 161 GLY A C 1
ATOM 1290 O O . GLY A 1 161 ? -32.650 -14.273 5.349 1.00 36.97 161 GLY A O 1
ATOM 1291 N N . ALA A 1 162 ? -31.371 -15.767 4.241 1.00 34.59 162 ALA A N 1
ATOM 1292 C CA . ALA A 1 162 ? -32.460 -16.380 3.517 1.00 34.59 162 ALA A CA 1
ATOM 1293 C C . ALA A 1 162 ? -33.240 -17.237 4.526 1.00 34.59 162 ALA A C 1
ATOM 1295 O O . ALA A 1 162 ? -32.773 -18.304 4.930 1.00 34.59 162 ALA A O 1
ATOM 1296 N N . GLU A 1 163 ? -34.369 -16.701 4.987 1.00 35.44 163 GLU A N 1
ATOM 1297 C CA . GLU A 1 163 ? -35.584 -17.508 5.127 1.00 35.44 163 GLU A CA 1
ATOM 1298 C C . GLU A 1 163 ? -36.034 -18.003 3.744 1.00 35.44 163 GLU A C 1
ATOM 1300 O O . GLU A 1 163 ? -35.896 -17.233 2.760 1.00 35.44 163 GLU A O 1
#

Foldseek 3Di:
DPPKDKWWWDAVVVLFIWMWICPVVDTDTDPDDQADAPDDSNVQSVLQPPPDGRDTWDSHQDPWDKDWPLDQVCQLVVLLVCCVVPVVVCNVVQVVCCVVVVDHRVVSGDDPVVVVDTDIDIDDSSPDTDPPDDDDDDPPDPDDDDDDDDDDDDGDGCPDDDD

Sequence (163 aa):
MTRAVIRRLLNRAGRRIDAQIDTGAGWQDTEALPWQAPFHSEFELARYEGQPEHATVLPVCPTSFRDFMVFEKHAIDAARGLTRRFMPAIYPVARAFERVTGRTFPPFRPHTLWYRQPIYYMSNALTLIPSGVPVSPPAYTTALDFELELGVGVIEHLIGGAE

Radius of gyration: 22.07 Å; chains: 1; bounding box: 60×35×62 Å

Organism: NCBI:txid85968

Secondary structure (DSSP, 8-state):
----EEEEEEETTTTEEEEEEE-SS-EEEE---SS--SS-HHHHHHTTTTPPTT-B--SS--S-EEEE---HHHHHHHHHHHHHHH-TTTHHHHHHHHHHHSS--GGGSPPGGGGTS--EEEE-GGG---TT---PPPTT-S---------------------

pLDDT: mean 90.26, std 12.08, range [34.59, 98.25]

InterPro domains:
  IPR036663 Fumarylacetoacetase-like, C-terminal domain superfamily [G3DSA:3.90.850.10] (57-158)
  IPR036663 Fumarylacetoacetase-like, C-terminal domain superfamily [SSF56529] (66-153)